Protein AF-A0A920S731-F1 (afdb_monomer)

Sequence (90 aa):
MAALPLDPLPLIVFVVMAWVFVGTTYDSASYAIASSATRNLVEGSNPAQWHRVFWAFALAVLPITLMILDDLRAVKSAVLVVSLPCWLLV

Structure (mmCIF, N/CA/C/O backbone):
data_AF-A0A920S731-F1
#
_entry.id   AF-A0A920S731-F1
#
loop_
_atom_site.group_PDB
_atom_site.id
_atom_site.type_symbol
_atom_site.label_atom_id
_atom_site.label_alt_id
_atom_site.label_comp_id
_atom_site.label_asym_id
_atom_site.label_entity_id
_atom_site.label_seq_id
_atom_site.pdbx_PDB_ins_code
_atom_site.Cartn_x
_atom_site.Cartn_y
_atom_site.Cartn_z
_atom_site.occupancy
_atom_site.B_iso_or_equiv
_atom_site.auth_seq_id
_atom_site.auth_comp_id
_atom_site.auth_asym_id
_atom_site.auth_atom_id
_atom_site.pdbx_PDB_model_num
ATOM 1 N N . MET A 1 1 ? 14.634 7.848 -19.513 1.00 45.81 1 MET A N 1
ATOM 2 C CA . MET A 1 1 ? 14.802 6.794 -18.491 1.00 45.81 1 MET A CA 1
ATOM 3 C C . MET A 1 1 ? 16.059 6.036 -18.859 1.00 45.81 1 MET A C 1
ATOM 5 O O . MET A 1 1 ? 16.051 5.326 -19.853 1.00 45.81 1 MET A O 1
ATOM 9 N N . ALA A 1 2 ? 17.168 6.326 -18.179 1.00 48.69 2 ALA A N 1
ATOM 10 C CA . ALA A 1 2 ? 18.451 5.695 -18.459 1.00 48.69 2 ALA A CA 1
ATOM 11 C C . ALA A 1 2 ? 18.334 4.202 -18.129 1.00 48.69 2 ALA A C 1
ATOM 13 O O . ALA A 1 2 ? 18.171 3.841 -16.966 1.00 48.69 2 ALA A O 1
ATOM 14 N N . ALA A 1 3 ? 18.331 3.356 -19.158 1.00 54.12 3 ALA A N 1
ATOM 15 C CA . ALA A 1 3 ? 18.432 1.918 -18.987 1.00 54.12 3 ALA A CA 1
ATOM 16 C C . ALA A 1 3 ? 19.812 1.636 -18.385 1.00 54.12 3 ALA A C 1
ATOM 18 O O . ALA A 1 3 ? 20.831 1.881 -19.032 1.00 54.12 3 ALA A O 1
ATOM 19 N N . LEU A 1 4 ? 19.853 1.204 -17.121 1.00 62.00 4 LEU A N 1
ATOM 20 C CA . LEU A 1 4 ? 21.097 0.721 -16.542 1.00 62.00 4 LEU A CA 1
ATOM 21 C C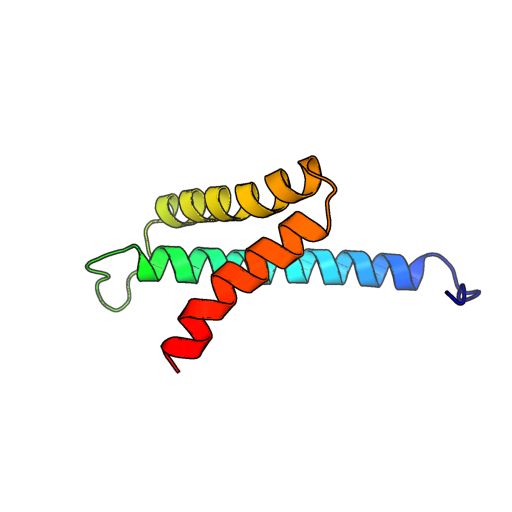 . LEU A 1 4 ? 21.523 -0.524 -17.338 1.00 62.00 4 LEU A C 1
ATOM 23 O O . LEU A 1 4 ? 20.704 -1.422 -17.521 1.00 62.00 4 LEU A O 1
ATOM 27 N N . PRO A 1 5 ? 22.788 -0.613 -17.779 1.00 67.06 5 PRO A N 1
ATOM 28 C CA . PRO A 1 5 ? 23.298 -1.732 -18.576 1.00 67.06 5 PRO A CA 1
ATOM 29 C C . PRO A 1 5 ? 23.428 -3.052 -17.785 1.00 67.06 5 PRO A C 1
ATOM 31 O O . PRO A 1 5 ? 23.969 -4.024 -18.296 1.00 67.06 5 PRO A O 1
ATOM 34 N N . LEU A 1 6 ? 22.931 -3.090 -16.545 1.00 59.94 6 LEU A N 1
ATOM 35 C CA . LEU A 1 6 ? 22.883 -4.251 -15.662 1.00 59.94 6 LEU A CA 1
ATOM 36 C C . LEU A 1 6 ? 21.428 -4.676 -15.446 1.00 59.94 6 LEU A C 1
ATOM 38 O O . LEU A 1 6 ? 20.883 -4.415 -14.379 1.00 59.94 6 LEU A O 1
ATOM 42 N N . ASP A 1 7 ? 20.862 -5.329 -16.466 1.00 63.78 7 ASP A N 1
ATOM 43 C CA . ASP A 1 7 ? 19.912 -6.451 -16.362 1.00 63.78 7 ASP A CA 1
ATOM 44 C C . ASP A 1 7 ? 18.626 -6.239 -15.505 1.00 63.78 7 ASP A C 1
ATOM 46 O O . ASP A 1 7 ? 18.432 -5.199 -14.881 1.00 63.78 7 ASP A O 1
ATOM 50 N N . PRO A 1 8 ? 17.652 -7.171 -15.454 1.00 77.44 8 PRO A N 1
ATOM 51 C CA . PRO A 1 8 ? 16.345 -6.939 -14.815 1.00 77.44 8 PRO A CA 1
ATOM 52 C C . PRO A 1 8 ? 16.398 -6.802 -13.279 1.00 77.44 8 PRO A C 1
ATOM 54 O O . PRO A 1 8 ? 15.360 -6.704 -12.629 1.00 77.44 8 PRO A O 1
ATOM 57 N N . LEU A 1 9 ? 17.587 -6.784 -12.673 1.00 82.38 9 LEU A N 1
ATOM 58 C CA . LEU A 1 9 ? 17.800 -6.850 -11.229 1.00 82.38 9 LEU A CA 1
ATOM 59 C C . LEU A 1 9 ? 17.194 -5.657 -10.459 1.00 82.38 9 LEU A C 1
ATOM 61 O O . LEU A 1 9 ? 16.460 -5.900 -9.499 1.00 82.38 9 LEU A O 1
ATOM 65 N N . PRO A 1 10 ? 17.383 -4.385 -10.873 1.00 85.56 10 PRO A N 1
ATOM 66 C CA . PRO A 1 10 ? 16.748 -3.249 -10.202 1.00 85.56 10 PRO A CA 1
ATOM 67 C C . PRO A 1 10 ? 15.222 -3.273 -10.339 1.00 85.56 10 PRO A C 1
ATOM 69 O O . PRO A 1 10 ? 14.514 -2.898 -9.408 1.00 85.56 10 PRO A O 1
ATOM 72 N N . LEU A 1 11 ? 14.709 -3.748 -11.482 1.00 85.75 11 LEU A N 1
ATOM 73 C CA . LEU A 1 11 ? 13.272 -3.883 -11.722 1.00 85.75 11 LEU A CA 1
ATOM 74 C C . LEU A 1 11 ? 12.665 -4.954 -10.809 1.00 85.75 11 LEU A C 1
ATOM 76 O O . LEU A 1 11 ? 11.632 -4.711 -10.194 1.00 85.75 11 LEU A O 1
ATOM 80 N N . ILE A 1 12 ? 13.320 -6.109 -10.671 1.00 88.00 12 ILE A N 1
ATOM 81 C CA . ILE A 1 12 ? 12.879 -7.190 -9.779 1.00 88.00 12 ILE A CA 1
ATOM 82 C C . ILE A 1 12 ? 12.848 -6.704 -8.328 1.00 88.00 12 ILE A C 1
ATOM 84 O O . ILE A 1 12 ? 11.839 -6.881 -7.646 1.00 88.00 12 ILE A O 1
ATOM 88 N N . VAL A 1 13 ? 13.913 -6.042 -7.866 1.00 89.62 13 VAL A N 1
ATOM 89 C CA . VAL A 1 13 ? 13.967 -5.478 -6.507 1.00 89.62 13 VAL A CA 1
ATOM 90 C C . VAL A 1 13 ? 12.856 -4.446 -6.301 1.00 89.62 13 VAL A C 1
ATOM 92 O O . VAL A 1 13 ? 12.175 -4.481 -5.276 1.00 89.62 13 VAL A O 1
ATOM 95 N N . PHE A 1 14 ? 12.621 -3.574 -7.283 1.00 88.25 14 PHE A N 1
ATOM 96 C CA . PHE A 1 14 ? 11.539 -2.595 -7.230 1.00 88.25 14 PHE A CA 1
ATOM 97 C C . PHE A 1 14 ? 10.158 -3.257 -7.148 1.00 88.25 14 PHE A C 1
ATOM 99 O O . PHE A 1 14 ? 9.355 -2.862 -6.308 1.00 88.25 14 PHE A O 1
ATOM 106 N N . VAL A 1 15 ? 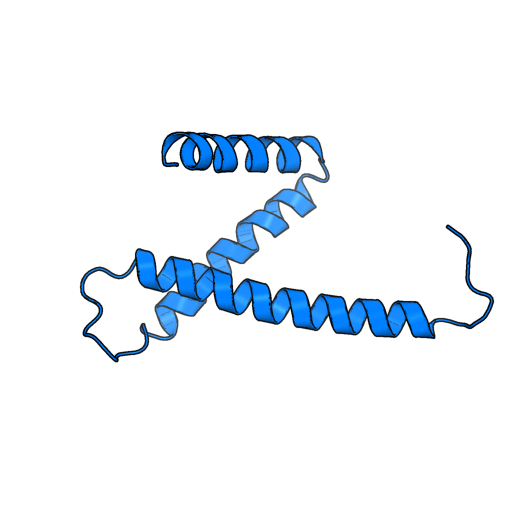9.883 -4.282 -7.962 1.00 89.88 15 VAL A N 1
ATOM 107 C CA . VAL A 1 15 ? 8.600 -5.003 -7.931 1.00 89.88 15 VAL A CA 1
ATOM 108 C C . VAL A 1 15 ? 8.386 -5.689 -6.583 1.00 89.88 15 VAL A C 1
ATOM 110 O O . VAL A 1 15 ? 7.303 -5.567 -6.014 1.00 89.88 15 VAL A O 1
ATOM 113 N N . VAL A 1 16 ? 9.403 -6.363 -6.034 1.00 93.44 16 VAL A N 1
ATOM 114 C CA . VAL A 1 16 ? 9.307 -7.006 -4.710 1.00 93.44 16 VAL A CA 1
ATOM 115 C C . VAL A 1 16 ? 9.042 -5.965 -3.623 1.00 93.44 16 VAL A C 1
ATOM 117 O O . VAL A 1 16 ? 8.151 -6.148 -2.794 1.00 93.44 16 VAL A O 1
ATOM 120 N N . MET A 1 17 ? 9.771 -4.848 -3.644 1.00 93.56 17 MET A N 1
ATOM 121 C CA . MET A 1 17 ? 9.591 -3.770 -2.673 1.00 93.56 17 MET A CA 1
ATOM 122 C C . MET A 1 17 ? 8.201 -3.132 -2.787 1.00 93.56 17 MET A C 1
ATOM 124 O O . MET A 1 17 ? 7.539 -2.934 -1.770 1.00 93.56 17 MET A O 1
ATOM 128 N N . ALA A 1 18 ? 7.731 -2.866 -4.008 1.00 90.06 18 ALA A N 1
ATOM 129 C CA . ALA A 1 18 ? 6.398 -2.334 -4.266 1.00 90.06 18 ALA A CA 1
ATOM 130 C C . ALA A 1 18 ? 5.305 -3.300 -3.790 1.00 90.06 18 ALA A C 1
ATOM 132 O O . ALA A 1 18 ? 4.352 -2.870 -3.145 1.00 90.06 18 ALA A O 1
ATOM 133 N N . TRP A 1 19 ? 5.461 -4.603 -4.034 1.00 90.56 19 TRP A N 1
ATOM 134 C CA . TRP A 1 19 ? 4.519 -5.621 -3.567 1.00 90.56 19 TRP A CA 1
ATOM 135 C C . TRP A 1 19 ? 4.418 -5.629 -2.040 1.00 90.56 19 TRP A C 1
ATOM 137 O O . TRP A 1 19 ? 3.317 -5.565 -1.489 1.00 90.56 19 TRP A O 1
ATOM 147 N N . VAL A 1 20 ? 5.559 -5.676 -1.345 1.00 91.69 20 VAL A N 1
ATOM 148 C CA . VAL A 1 20 ? 5.596 -5.646 0.125 1.0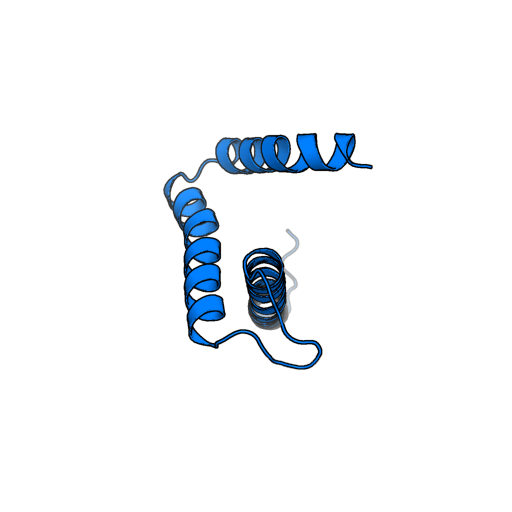0 91.69 20 VAL A CA 1
ATOM 149 C C . VAL A 1 20 ? 4.980 -4.350 0.653 1.00 91.69 20 VAL A C 1
ATOM 151 O O . VAL A 1 20 ? 4.174 -4.396 1.579 1.00 91.69 20 VAL A O 1
ATOM 154 N N . PHE A 1 21 ? 5.300 -3.210 0.038 1.00 86.50 21 PHE A N 1
ATOM 155 C CA . PHE A 1 21 ? 4.773 -1.900 0.420 1.00 86.50 21 PHE A CA 1
ATOM 156 C C . PHE A 1 21 ? 3.254 -1.800 0.253 1.00 86.50 21 PHE A C 1
ATOM 158 O O . PHE A 1 21 ? 2.566 -1.278 1.132 1.00 86.50 21 PHE A O 1
ATOM 165 N N . VAL A 1 22 ? 2.711 -2.330 -0.845 1.00 86.38 22 VAL A N 1
ATOM 166 C CA . VAL A 1 22 ? 1.260 -2.411 -1.052 1.00 86.38 22 VAL A CA 1
ATOM 167 C C . VAL A 1 22 ? 0.629 -3.294 0.022 1.00 86.38 22 VAL A C 1
ATOM 169 O O . VAL A 1 22 ? -0.357 -2.882 0.630 1.00 86.38 22 VAL A O 1
ATOM 172 N N . GLY A 1 23 ? 1.220 -4.456 0.319 1.00 84.50 23 GLY A N 1
ATOM 173 C CA . GLY A 1 23 ? 0.728 -5.363 1.357 1.00 84.50 23 GLY A CA 1
ATOM 174 C C . GLY A 1 23 ? 0.661 -4.716 2.744 1.00 84.50 23 GLY A C 1
ATOM 175 O O . GLY A 1 23 ? -0.378 -4.776 3.398 1.00 84.50 23 GLY A O 1
ATOM 176 N N . THR A 1 24 ? 1.728 -4.044 3.182 1.00 87.69 24 THR A N 1
ATOM 177 C CA . THR A 1 24 ? 1.786 -3.405 4.511 1.00 87.69 24 THR A CA 1
ATOM 178 C C . THR A 1 24 ? 0.921 -2.147 4.604 1.00 87.69 24 THR A C 1
ATOM 180 O O . THR A 1 24 ? 0.265 -1.921 5.626 1.00 87.69 24 THR A O 1
ATOM 183 N N . THR A 1 25 ? 0.857 -1.348 3.533 1.00 85.06 25 THR A N 1
ATOM 184 C CA . THR A 1 25 ? 0.004 -0.148 3.471 1.00 85.06 25 THR A CA 1
ATOM 185 C C . THR A 1 25 ? -1.470 -0.529 3.511 1.00 85.06 25 THR A C 1
ATOM 187 O O . THR A 1 25 ? -2.250 0.069 4.251 1.00 85.06 25 THR A O 1
ATOM 190 N N . TYR A 1 26 ? -1.857 -1.555 2.755 1.00 81.06 26 TYR A N 1
ATOM 191 C CA . TYR A 1 26 ? -3.233 -2.032 2.699 1.00 81.06 26 TYR A CA 1
ATOM 192 C C . TYR A 1 26 ? -3.672 -2.692 4.014 1.00 81.06 26 TYR A C 1
ATOM 194 O O . TYR A 1 26 ? -4.788 -2.462 4.490 1.00 81.06 26 TYR A O 1
ATOM 202 N N . ASP A 1 27 ? -2.779 -3.452 4.653 1.00 78.94 27 ASP A N 1
ATOM 203 C CA . ASP A 1 27 ? -3.027 -4.022 5.980 1.00 78.94 27 ASP A CA 1
ATOM 204 C C . ASP A 1 27 ? -3.245 -2.929 7.047 1.00 78.94 27 ASP A C 1
ATOM 206 O O . ASP A 1 27 ? -4.156 -3.040 7.875 1.00 78.94 27 ASP A O 1
ATOM 210 N N . SER A 1 28 ? -2.478 -1.835 6.966 1.00 83.31 28 SER A N 1
ATOM 211 C CA . SER A 1 28 ? -2.606 -0.669 7.854 1.00 83.31 28 SER A CA 1
ATOM 212 C C . SER A 1 28 ? -3.884 0.136 7.585 1.00 83.31 28 SER A C 1
ATOM 214 O O . SER A 1 28 ? -4.605 0.491 8.519 1.00 83.31 28 SER A O 1
ATOM 216 N N . ALA A 1 29 ? -4.211 0.395 6.314 1.00 80.06 29 ALA A N 1
ATOM 217 C CA . ALA A 1 29 ? -5.407 1.141 5.921 1.00 80.06 29 ALA A CA 1
ATOM 218 C C . ALA A 1 29 ? -6.699 0.394 6.294 1.00 80.06 29 ALA A C 1
ATOM 220 O O . ALA A 1 29 ? -7.611 0.986 6.872 1.00 80.06 29 ALA A O 1
ATOM 221 N N . SER A 1 30 ? -6.767 -0.917 6.030 1.00 78.00 30 SER A N 1
ATOM 222 C CA . SER A 1 30 ? -7.930 -1.740 6.401 1.00 78.00 30 SER A CA 1
ATOM 223 C C . SER A 1 30 ? -8.137 -1.788 7.916 1.00 78.00 30 SER A C 1
ATOM 225 O O . SER A 1 30 ? -9.276 -1.749 8.383 1.00 78.00 30 SER A O 1
ATOM 227 N N . TYR A 1 31 ? -7.048 -1.806 8.691 1.00 71.00 31 TYR A N 1
ATOM 228 C CA . TYR A 1 31 ? -7.105 -1.748 10.147 1.00 71.00 31 TYR A CA 1
ATOM 229 C C . TYR A 1 31 ? -7.631 -0.400 10.660 1.00 71.00 31 TYR A C 1
ATOM 231 O O . TYR A 1 31 ? -8.501 -0.389 11.527 1.00 71.00 31 TYR A O 1
ATOM 239 N N . ALA A 1 32 ? 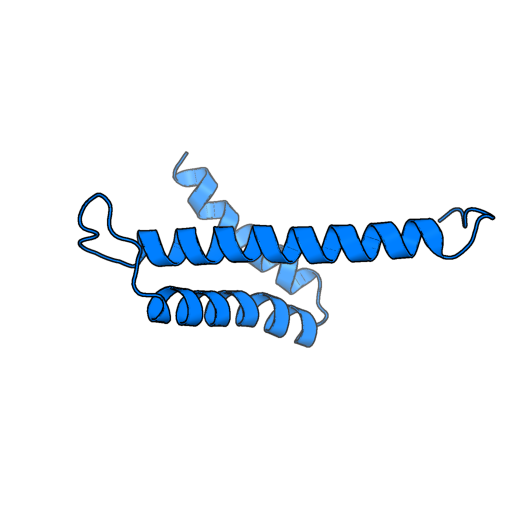-7.172 0.726 10.100 1.00 77.38 32 ALA A N 1
ATOM 240 C CA . ALA A 1 32 ? -7.629 2.064 10.490 1.00 77.38 32 ALA A CA 1
ATOM 241 C C . ALA A 1 32 ? -9.130 2.291 10.219 1.00 77.38 32 ALA A C 1
ATOM 243 O O . ALA A 1 32 ? -9.836 2.915 11.017 1.00 77.38 32 ALA A O 1
ATOM 244 N N . ILE A 1 33 ? -9.648 1.759 9.108 1.00 73.31 33 ILE A N 1
ATOM 245 C CA . ILE A 1 33 ? -11.079 1.859 8.795 1.00 73.31 33 ILE A CA 1
ATOM 246 C C . ILE A 1 33 ? -11.892 0.914 9.687 1.00 73.31 33 ILE A C 1
ATOM 248 O O . ILE A 1 33 ? -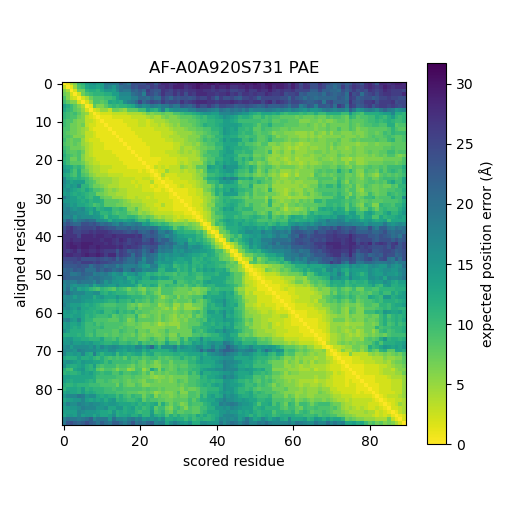12.916 1.311 10.234 1.00 73.31 33 ILE A O 1
ATOM 252 N N . ALA A 1 34 ? -11.423 -0.319 9.905 1.00 69.00 34 ALA A N 1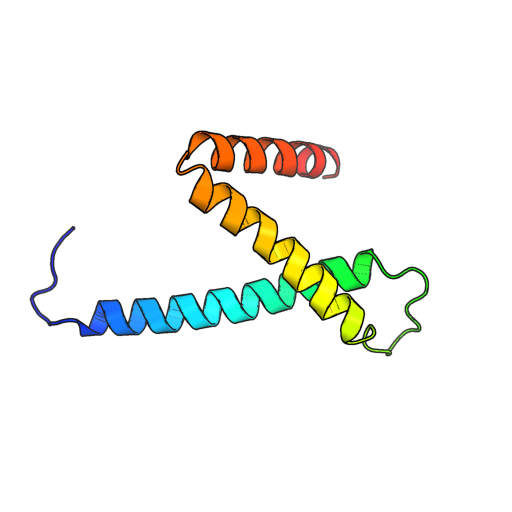
ATOM 253 C CA . ALA A 1 34 ? -12.108 -1.258 10.790 1.00 69.00 34 ALA A CA 1
ATOM 254 C C . ALA A 1 34 ? -12.171 -0.753 12.243 1.00 69.00 34 ALA A C 1
ATOM 256 O O . ALA A 1 34 ? -13.197 -0.928 12.903 1.00 69.00 34 ALA A O 1
ATOM 257 N N . SER A 1 35 ? -11.110 -0.106 12.738 1.00 66.50 35 SER A N 1
ATOM 258 C CA . SER A 1 35 ? -11.071 0.450 14.094 1.00 66.50 35 SER A CA 1
ATOM 259 C C . SER A 1 35 ? -11.972 1.677 14.257 1.00 66.50 35 SER A C 1
ATOM 261 O O . SER A 1 35 ? -12.660 1.786 15.266 1.00 66.50 35 SER A O 1
ATOM 263 N N . SER A 1 36 ? -12.039 2.559 13.256 1.00 67.38 36 SER A N 1
ATOM 264 C CA . SER A 1 36 ? -12.940 3.724 13.276 1.00 67.38 36 SER A CA 1
ATOM 265 C C . SER A 1 36 ? -14.414 3.363 13.046 1.00 67.38 36 SER A C 1
ATOM 267 O O . SER A 1 36 ? -15.295 4.018 13.600 1.00 67.38 36 SER A O 1
ATOM 269 N N . ALA A 1 37 ? -14.700 2.307 12.277 1.00 63.06 37 ALA A N 1
ATOM 270 C CA . ALA A 1 37 ? -16.062 1.837 12.005 1.00 63.06 37 ALA A CA 1
ATOM 271 C C . ALA A 1 37 ? -16.663 0.967 13.127 1.00 63.06 37 ALA A C 1
ATOM 273 O O . ALA A 1 37 ? -17.880 0.775 13.170 1.00 63.06 37 ALA A O 1
ATOM 274 N N . THR A 1 38 ? -15.846 0.437 14.042 1.00 58.09 38 THR A N 1
ATOM 275 C CA . THR A 1 38 ? -16.329 -0.405 15.146 1.00 58.09 38 THR A CA 1
ATOM 276 C C . THR A 1 38 ? -16.624 0.452 16.384 1.00 58.09 38 THR A C 1
ATOM 278 O O . THR A 1 38 ? -15.721 0.887 17.092 1.00 58.09 38 THR A O 1
ATOM 281 N N . ARG A 1 39 ? -17.910 0.683 16.683 1.00 48.78 39 ARG A N 1
ATOM 282 C CA . ARG A 1 39 ? -18.371 1.346 17.920 1.00 48.78 39 ARG A CA 1
ATOM 283 C C . ARG A 1 39 ? -18.373 0.325 19.072 1.00 48.78 39 ARG A C 1
ATOM 285 O O . ARG A 1 39 ? -19.007 -0.713 18.930 1.00 48.78 39 ARG A O 1
ATOM 292 N N . ASN A 1 40 ? -17.724 0.636 20.203 1.00 49.59 40 ASN A N 1
ATOM 293 C CA . ASN A 1 40 ? -17.429 -0.277 21.334 1.00 49.59 40 ASN A CA 1
ATOM 294 C C . ASN A 1 40 ? -16.340 -1.335 21.060 1.00 49.59 40 ASN A C 1
ATOM 296 O O . ASN A 1 40 ? -16.564 -2.532 21.229 1.00 49.59 40 ASN A O 1
ATOM 300 N N . LEU A 1 41 ? -15.130 -0.905 20.696 1.00 51.38 41 LEU A N 1
ATOM 301 C CA . LEU A 1 41 ? -13.944 -1.739 20.908 1.00 51.38 41 LEU A CA 1
ATOM 302 C C . LEU A 1 41 ? -13.621 -1.759 22.408 1.00 51.38 41 LEU A C 1
ATOM 304 O O . LEU A 1 41 ? -13.292 -0.727 22.987 1.00 51.38 41 LEU A O 1
ATOM 308 N N . VAL A 1 42 ? -13.731 -2.929 23.037 1.00 4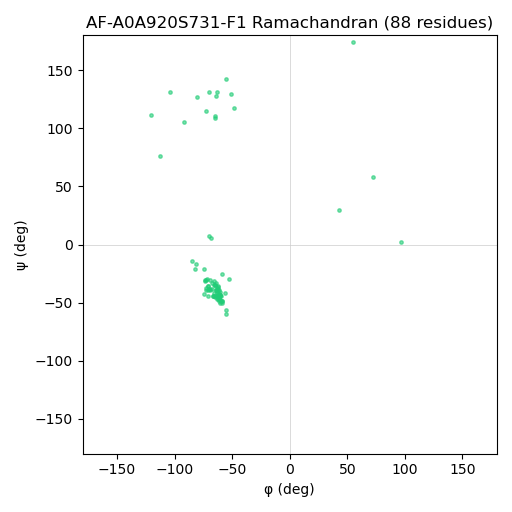6.62 42 VAL A N 1
ATOM 309 C CA . VAL A 1 42 ? -13.171 -3.166 24.374 1.00 46.62 42 VAL A CA 1
ATOM 310 C C . VAL A 1 42 ? -11.651 -3.039 24.269 1.00 46.62 42 VAL A C 1
ATOM 312 O O . VAL A 1 42 ? -11.041 -3.679 23.404 1.00 46.62 42 VAL A O 1
ATOM 315 N N . GLU A 1 43 ? -11.058 -2.208 25.130 1.00 45.28 43 GLU A N 1
ATOM 316 C CA . GLU A 1 43 ? -9.613 -1.973 25.213 1.00 45.28 43 GLU A CA 1
ATOM 317 C C . GLU A 1 43 ? -8.854 -3.312 25.248 1.00 45.28 43 GLU A C 1
ATOM 319 O O . GLU A 1 43 ? -9.052 -4.133 26.141 1.00 45.28 43 GLU A O 1
ATOM 324 N N . GLY A 1 44 ? -8.016 -3.565 24.236 1.00 54.09 44 GLY A N 1
ATOM 325 C CA . GLY A 1 44 ? -7.192 -4.779 24.144 1.00 54.09 44 GLY A CA 1
ATOM 326 C C . GLY A 1 44 ? -7.752 -5.931 23.299 1.00 54.09 44 GLY A C 1
ATOM 327 O O . GLY A 1 44 ? -7.095 -6.967 23.205 1.00 54.09 44 GLY A O 1
ATOM 328 N N . SER A 1 45 ? -8.913 -5.780 22.649 1.00 48.12 45 SER A N 1
ATOM 329 C CA . SER A 1 45 ? -9.462 -6.808 21.746 1.00 48.12 45 SER A CA 1
ATOM 330 C C . SER A 1 45 ? -9.291 -6.454 20.263 1.00 48.12 45 SER A C 1
ATOM 332 O O . SER A 1 45 ? -9.586 -5.346 19.822 1.00 48.12 45 SER A O 1
ATOM 334 N N . ASN A 1 46 ? -8.784 -7.413 19.483 1.00 51.38 46 ASN A N 1
ATOM 335 C CA . ASN A 1 46 ? -8.590 -7.273 18.041 1.00 51.38 46 ASN A CA 1
ATOM 336 C C . ASN A 1 46 ? -9.973 -7.262 17.349 1.00 51.38 46 ASN A C 1
ATOM 338 O O . ASN A 1 46 ? -10.783 -8.145 17.652 1.00 51.38 46 ASN A O 1
ATOM 342 N N . PRO A 1 47 ? -10.278 -6.318 16.434 1.00 53.62 47 PRO A N 1
ATOM 343 C CA . PRO A 1 47 ? -11.547 -6.318 15.709 1.00 53.62 47 PRO A CA 1
ATOM 344 C C . PRO A 1 47 ? -11.750 -7.657 14.989 1.00 53.62 47 PRO A C 1
ATOM 346 O O . PRO A 1 47 ? -10.799 -8.251 14.473 1.00 53.62 47 PRO A O 1
ATOM 349 N N . ALA A 1 48 ? -12.992 -8.147 14.964 1.00 57.06 48 ALA A N 1
ATOM 350 C CA . ALA A 1 48 ? -13.327 -9.432 14.358 1.00 57.06 48 ALA A CA 1
ATOM 351 C C . ALA A 1 48 ? -12.765 -9.522 12.927 1.00 57.06 48 ALA A C 1
ATOM 353 O O . ALA A 1 48 ? -12.985 -8.629 12.106 1.00 57.06 48 ALA A O 1
ATOM 354 N N . GLN A 1 49 ? -12.054 -10.614 12.618 1.00 62.28 49 GLN A N 1
ATOM 355 C CA . GLN A 1 49 ? -11.322 -10.801 11.353 1.00 62.28 49 GLN A CA 1
ATOM 356 C C . GLN A 1 49 ? -12.201 -10.569 10.107 1.00 62.28 49 GLN A C 1
ATOM 358 O O . GLN A 1 49 ? -11.725 -10.067 9.092 1.00 62.28 49 GLN A O 1
ATOM 363 N N . TRP A 1 50 ? -13.505 -10.841 10.213 1.00 57.19 50 TRP A N 1
ATOM 364 C CA . TRP A 1 50 ? -14.507 -10.606 9.169 1.00 57.19 50 TRP A CA 1
ATOM 365 C C . TRP A 1 50 ? -14.722 -9.128 8.809 1.00 57.19 50 TRP A C 1
ATOM 367 O O . TRP A 1 50 ? -14.939 -8.812 7.640 1.00 57.19 50 TRP A O 1
ATOM 377 N N . HIS A 1 51 ? -14.622 -8.205 9.769 1.00 63.78 51 HIS A N 1
ATOM 378 C CA . HIS A 1 51 ? -14.727 -6.769 9.483 1.00 63.78 51 HIS A CA 1
ATOM 379 C C . HIS A 1 51 ? -13.499 -6.251 8.740 1.00 63.78 51 HIS A C 1
ATOM 381 O O . HIS A 1 51 ? -13.626 -5.436 7.827 1.00 63.78 51 HIS A O 1
ATOM 387 N N . ARG A 1 52 ? -12.316 -6.781 9.061 1.00 62.94 52 ARG A N 1
ATOM 388 C CA . ARG A 1 52 ? -11.080 -6.428 8.359 1.00 62.94 52 ARG A CA 1
ATOM 389 C C . ARG A 1 52 ? -11.120 -6.860 6.890 1.00 62.94 52 ARG A C 1
ATOM 391 O O . ARG A 1 52 ? -10.702 -6.095 6.030 1.00 62.94 52 ARG A O 1
ATOM 398 N N . VAL A 1 53 ? -11.688 -8.034 6.592 1.00 65.88 53 VAL A N 1
ATOM 399 C CA . VAL A 1 53 ? -11.855 -8.534 5.212 1.00 65.88 53 VAL A CA 1
ATOM 400 C C . VAL A 1 53 ? -12.884 -7.715 4.423 1.00 65.88 53 VAL A C 1
ATOM 402 O O . VAL A 1 53 ? -12.650 -7.419 3.253 1.00 65.88 53 VAL A O 1
ATOM 405 N N . PHE A 1 54 ? -13.984 -7.287 5.054 1.00 74.12 54 PHE A N 1
ATOM 406 C CA . PHE A 1 54 ? -14.964 -6.401 4.414 1.00 74.12 54 PHE A CA 1
ATOM 407 C C . PHE A 1 54 ? -14.341 -5.054 4.015 1.00 74.12 54 PHE A C 1
ATOM 409 O O . PHE A 1 54 ? -14.469 -4.620 2.870 1.00 74.12 54 PHE A O 1
ATOM 416 N N . TRP A 1 55 ? -13.611 -4.420 4.937 1.00 67.94 55 TRP A N 1
ATOM 417 C CA . TRP A 1 55 ? -12.969 -3.129 4.679 1.00 67.94 55 TRP A CA 1
ATOM 418 C C . TRP A 1 55 ? -11.757 -3.227 3.757 1.00 67.94 55 TRP A C 1
ATOM 420 O O . TRP A 1 55 ? -11.526 -2.312 2.970 1.00 67.94 55 TRP A O 1
ATOM 430 N N . ALA A 1 56 ? -11.033 -4.348 3.784 1.00 71.88 56 ALA A N 1
ATOM 431 C CA . ALA A 1 56 ? -10.074 -4.682 2.742 1.00 71.88 56 ALA A CA 1
ATOM 432 C C . ALA A 1 56 ? -10.777 -4.677 1.376 1.00 71.88 56 ALA A C 1
ATOM 434 O O . ALA A 1 56 ? -10.423 -3.885 0.511 1.00 71.88 56 ALA A O 1
ATOM 435 N N . PHE A 1 57 ? -11.839 -5.462 1.189 1.00 75.88 57 PHE A N 1
ATOM 436 C CA . PHE A 1 57 ? -12.536 -5.507 -0.099 1.00 75.88 57 PHE A CA 1
ATOM 437 C C . PHE A 1 57 ? -13.023 -4.120 -0.560 1.00 75.88 57 PHE A C 1
ATOM 439 O O . PHE A 1 57 ? -12.826 -3.756 -1.717 1.00 75.88 57 PHE A O 1
ATOM 446 N N . ALA A 1 58 ? -13.559 -3.303 0.351 1.00 76.88 58 ALA A N 1
ATOM 447 C CA . ALA A 1 58 ? -13.935 -1.918 0.057 1.00 76.88 58 ALA A CA 1
ATOM 448 C C . ALA A 1 58 ? -12.740 -1.050 -0.396 1.00 76.88 58 ALA A C 1
ATOM 450 O O . ALA A 1 58 ? -12.865 -0.278 -1.349 1.00 76.88 58 ALA A O 1
ATOM 451 N N . LEU A 1 59 ? -11.569 -1.206 0.232 1.00 75.56 59 LEU A N 1
ATOM 452 C CA . LEU A 1 59 ? -10.330 -0.532 -0.173 1.00 75.56 59 LEU A CA 1
ATOM 453 C C . LEU A 1 59 ? -9.817 -0.990 -1.539 1.00 75.56 59 LEU A C 1
ATOM 455 O O . LEU A 1 59 ? -9.212 -0.182 -2.235 1.00 75.56 59 LEU A O 1
ATOM 459 N N . ALA A 1 60 ? -10.049 -2.243 -1.940 1.00 77.19 60 ALA A N 1
ATOM 460 C CA . ALA A 1 60 ? -9.675 -2.740 -3.266 1.00 77.19 60 ALA A CA 1
ATOM 461 C C . ALA A 1 60 ? -10.585 -2.203 -4.382 1.00 77.19 60 ALA A C 1
ATOM 463 O O . ALA A 1 60 ? -10.118 -1.992 -5.501 1.00 77.19 60 ALA A O 1
ATOM 464 N N . VAL A 1 61 ? -11.863 -1.935 -4.096 1.00 82.12 61 VAL A N 1
ATOM 465 C CA . VAL A 1 61 ? -12.818 -1.439 -5.105 1.00 82.12 61 VAL A CA 1
ATOM 466 C C . VAL A 1 61 ? -12.384 -0.087 -5.678 1.00 82.12 61 VAL A C 1
ATOM 468 O O . VAL A 1 61 ? -12.430 0.097 -6.891 1.00 82.12 61 VAL A O 1
ATOM 471 N N . LEU A 1 62 ? -11.904 0.841 -4.845 1.00 77.75 62 LEU A N 1
ATOM 472 C CA . LEU A 1 62 ? -11.448 2.167 -5.285 1.00 77.75 62 LEU A CA 1
ATOM 473 C C . LEU A 1 62 ? -10.359 2.121 -6.378 1.00 77.75 62 LEU A C 1
ATOM 475 O O . LEU A 1 62 ? -10.607 2.618 -7.478 1.00 77.75 62 LEU A O 1
ATOM 479 N N . PRO A 1 63 ? -9.178 1.517 -6.154 1.00 75.94 63 PRO A N 1
ATOM 480 C CA . PRO A 1 63 ? -8.139 1.438 -7.172 1.00 75.94 63 PRO A CA 1
ATOM 481 C C . PRO A 1 63 ? -8.576 0.609 -8.385 1.00 75.94 63 PRO A C 1
ATOM 483 O O . PRO A 1 63 ? -8.219 0.976 -9.499 1.00 75.94 63 PRO A O 1
ATOM 486 N N . ILE A 1 64 ? -9.403 -0.433 -8.218 1.00 81.81 64 ILE A N 1
ATOM 487 C CA . ILE A 1 64 ? -9.953 -1.203 -9.349 1.00 81.81 64 ILE A CA 1
ATOM 488 C C . ILE A 1 64 ? -10.843 -0.318 -10.232 1.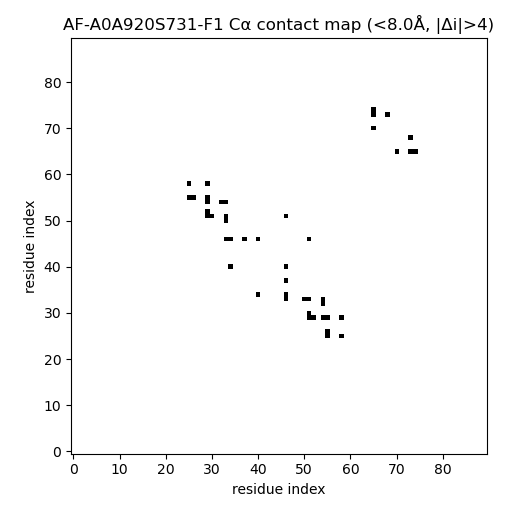00 81.81 64 ILE A C 1
ATOM 490 O O . ILE A 1 64 ? -10.672 -0.302 -11.450 1.00 81.81 64 ILE A O 1
ATOM 494 N N . THR A 1 65 ? -11.756 0.462 -9.643 1.00 79.44 65 THR A N 1
ATOM 495 C CA . THR A 1 65 ? -12.599 1.395 -10.413 1.00 79.44 65 THR A CA 1
ATOM 496 C C . THR A 1 65 ? -11.768 2.459 -11.129 1.00 79.44 65 THR A C 1
ATOM 498 O O . THR A 1 65 ? -12.069 2.796 -12.272 1.00 79.44 65 THR A O 1
ATOM 501 N N . LEU A 1 66 ? -10.681 2.929 -10.512 1.00 77.38 66 LEU A N 1
ATOM 502 C CA . LEU A 1 66 ? -9.759 3.882 -11.132 1.00 77.38 66 LEU A CA 1
ATOM 503 C C . LEU A 1 66 ? -8.943 3.259 -12.275 1.00 77.38 66 LEU A C 1
ATOM 505 O O . LEU A 1 66 ? -8.756 3.918 -13.293 1.00 77.38 66 LEU A O 1
ATOM 509 N N . MET A 1 67 ? -8.509 1.999 -12.150 1.00 81.75 67 MET A N 1
ATOM 510 C CA . MET A 1 67 ? -7.835 1.267 -13.234 1.00 81.75 67 MET A CA 1
ATOM 511 C C . MET A 1 67 ? -8.757 1.029 -14.435 1.00 81.75 67 MET A C 1
ATOM 513 O O . MET A 1 67 ? -8.291 1.063 -15.566 1.00 81.75 67 MET A O 1
ATOM 517 N N . ILE A 1 68 ? -10.057 0.813 -14.207 1.00 81.56 68 ILE A N 1
ATOM 518 C CA . ILE A 1 68 ? -11.046 0.647 -15.287 1.00 81.56 68 ILE A CA 1
ATOM 519 C C . ILE A 1 68 ? -11.302 1.971 -16.020 1.00 81.56 68 ILE A C 1
ATOM 521 O O . ILE A 1 68 ? -11.535 1.969 -17.226 1.00 81.56 68 ILE A O 1
ATOM 525 N N . LEU A 1 69 ? -11.278 3.095 -15.300 1.00 81.88 69 LEU A N 1
ATOM 526 C CA . LEU A 1 69 ? -11.507 4.419 -15.881 1.00 81.88 69 LEU A CA 1
ATOM 527 C C . LEU A 1 69 ? -10.314 4.929 -16.704 1.00 81.88 69 LEU A C 1
ATOM 529 O O . LEU A 1 69 ? -10.517 5.823 -17.519 1.00 81.88 69 LEU A O 1
ATOM 533 N N . ASP A 1 70 ? -9.108 4.391 -16.476 1.00 71.69 70 ASP A N 1
ATOM 534 C CA . ASP A 1 70 ? -7.828 4.769 -17.111 1.00 71.69 70 ASP A CA 1
ATOM 535 C C . ASP A 1 70 ? -7.622 6.295 -17.250 1.00 71.69 70 ASP A C 1
ATOM 537 O O . ASP A 1 70 ? -6.977 6.803 -18.167 1.00 71.69 70 ASP A O 1
ATOM 541 N N . ASP A 1 71 ? -8.206 7.058 -16.319 1.00 75.88 71 ASP A N 1
ATOM 542 C CA . ASP A 1 71 ? -8.258 8.513 -16.368 1.00 75.88 71 ASP A CA 1
ATOM 543 C C . ASP A 1 71 ? -7.570 9.110 -15.140 1.00 75.88 71 ASP A C 1
ATOM 545 O O . ASP A 1 71 ? -8.064 9.066 -14.007 1.00 75.88 71 ASP A O 1
ATOM 549 N N . LEU A 1 72 ? -6.424 9.755 -15.372 1.00 79.25 72 LEU A N 1
ATOM 550 C CA . LEU A 1 72 ? -5.710 10.497 -14.334 1.00 79.25 72 LEU A CA 1
ATOM 551 C C . LEU A 1 72 ? -6.564 11.612 -13.715 1.00 79.25 72 LEU A C 1
ATOM 553 O O . LEU A 1 72 ? -6.294 12.020 -12.580 1.00 79.25 72 LEU A O 1
ATOM 557 N N . ARG A 1 73 ? -7.568 12.142 -14.428 1.00 81.12 73 ARG A N 1
ATOM 558 C CA . ARG A 1 73 ? -8.461 13.165 -13.866 1.00 81.12 73 ARG A CA 1
ATOM 559 C C . ARG A 1 73 ? -9.323 12.588 -12.751 1.00 81.12 73 ARG A C 1
ATOM 561 O O . ARG A 1 73 ? -9.478 13.264 -11.735 1.00 81.12 73 ARG A O 1
ATOM 568 N N . ALA A 1 74 ? -9.798 11.349 -12.888 1.00 79.31 74 ALA A N 1
ATOM 569 C CA . ALA A 1 74 ? -10.555 10.666 -11.842 1.00 79.31 74 ALA A CA 1
ATOM 570 C C . ALA A 1 74 ? -9.719 10.543 -10.558 1.00 79.31 74 ALA A C 1
ATOM 572 O O . ALA A 1 74 ? -10.158 10.985 -9.495 1.00 79.31 74 ALA A O 1
ATOM 573 N N . VAL A 1 75 ? -8.465 10.087 -10.673 1.00 82.50 75 VAL A N 1
ATOM 574 C CA . VAL A 1 75 ? -7.527 9.992 -9.538 1.00 82.50 75 VAL A CA 1
ATOM 575 C C . VAL A 1 75 ? -7.296 11.360 -8.889 1.00 82.50 75 VAL A C 1
ATOM 577 O O . VAL A 1 75 ? -7.419 11.501 -7.673 1.00 82.50 75 VAL A O 1
ATOM 580 N N . LYS A 1 76 ? -7.009 12.397 -9.687 1.00 81.81 76 LYS A N 1
ATOM 581 C CA . LYS A 1 76 ? -6.779 13.759 -9.172 1.00 81.81 76 LYS A CA 1
ATOM 582 C C . LYS A 1 76 ? -8.005 14.327 -8.460 1.00 81.81 76 LYS A C 1
ATOM 584 O O . LYS A 1 76 ? -7.863 14.943 -7.408 1.00 81.81 76 LYS A O 1
ATOM 589 N N . SER A 1 77 ? -9.195 14.121 -9.019 1.00 85.44 77 SER A N 1
ATOM 590 C CA . SER A 1 77 ? -10.445 14.604 -8.429 1.00 85.44 77 SER A CA 1
ATOM 591 C C . SER A 1 77 ? -10.752 13.917 -7.099 1.00 85.44 77 SER A C 1
ATOM 593 O O . SER A 1 77 ? -11.083 14.600 -6.133 1.00 85.44 77 SER A O 1
ATOM 595 N N . ALA A 1 78 ? -10.543 12.600 -7.008 1.00 84.00 78 ALA A N 1
ATOM 596 C CA . ALA A 1 78 ? -10.728 11.849 -5.772 1.00 84.00 78 ALA A CA 1
ATOM 597 C C . ALA A 1 78 ? -9.805 12.366 -4.659 1.00 84.00 78 ALA A C 1
ATOM 599 O O . ALA A 1 78 ? -10.263 12.604 -3.543 1.00 84.00 78 ALA A O 1
ATOM 600 N N . VAL A 1 79 ? -8.529 12.621 -4.974 1.00 84.69 79 VAL A N 1
ATOM 601 C CA . VAL A 1 79 ? -7.576 13.191 -4.008 1.00 84.69 79 VAL A CA 1
ATOM 602 C C . VAL A 1 79 ? -8.029 14.572 -3.535 1.00 84.69 79 VAL A C 1
ATOM 604 O O . VAL A 1 79 ? -8.040 14.816 -2.333 1.00 84.69 79 VAL A O 1
ATOM 607 N N . LEU A 1 80 ? -8.469 15.455 -4.440 1.00 87.94 80 LEU A N 1
ATOM 608 C CA . LEU A 1 80 ? -8.961 16.785 -4.060 1.00 87.94 80 LEU A CA 1
ATOM 609 C C . LEU A 1 80 ? -10.165 16.711 -3.114 1.00 87.94 80 LEU A C 1
ATOM 611 O O . LEU A 1 80 ? -10.189 17.419 -2.110 1.00 87.94 80 LEU A O 1
ATOM 615 N N . VAL A 1 81 ? -11.135 15.839 -3.402 1.00 87.31 81 VAL A N 1
ATOM 616 C CA . VAL A 1 81 ? -12.334 15.663 -2.566 1.00 87.31 81 VAL A CA 1
ATOM 617 C C . VAL A 1 81 ? -11.978 15.126 -1.178 1.00 87.31 81 VAL A C 1
ATOM 619 O O . VAL A 1 81 ? -12.549 15.582 -0.191 1.00 87.31 81 VAL A O 1
ATOM 622 N N . VAL A 1 82 ? -11.019 14.198 -1.082 1.00 84.69 82 VAL A N 1
ATOM 623 C CA . VAL A 1 82 ? -10.564 13.627 0.198 1.00 84.69 82 VAL A CA 1
ATOM 624 C C . VAL A 1 82 ? -9.725 14.625 1.007 1.00 84.69 82 VAL A C 1
ATOM 626 O O . VAL A 1 82 ? -9.869 14.703 2.227 1.00 84.69 82 VAL A O 1
ATOM 629 N N . SER A 1 83 ? -8.861 15.410 0.358 1.00 85.94 83 SER A N 1
ATOM 630 C CA . SER A 1 83 ? -7.976 16.366 1.041 1.00 85.94 83 SER A CA 1
ATOM 631 C C . SER A 1 83 ? -8.708 17.590 1.596 1.00 85.94 83 SER A C 1
ATOM 633 O O . SER A 1 83 ? -8.281 18.141 2.608 1.00 85.94 83 SER A O 1
ATOM 635 N N . LEU A 1 84 ? -9.807 18.012 0.968 1.00 89.44 84 LEU A N 1
ATOM 636 C CA . LEU A 1 84 ? -10.547 19.222 1.337 1.00 89.44 84 LEU A CA 1
ATOM 637 C C . LEU A 1 84 ? -11.076 19.224 2.792 1.00 89.44 84 LEU A C 1
ATOM 639 O O . LEU A 1 84 ? -10.788 20.179 3.512 1.00 89.44 84 LEU A O 1
ATOM 643 N N . PRO A 1 85 ? -11.783 18.182 3.281 1.00 83.44 85 PRO A N 1
ATOM 644 C CA . PRO A 1 85 ? -12.202 18.112 4.682 1.00 83.44 85 PRO A CA 1
ATOM 645 C C . PRO A 1 85 ? -11.028 17.908 5.649 1.00 83.44 85 PRO A C 1
ATOM 647 O O . PRO A 1 85 ? -11.082 18.407 6.767 1.00 83.44 85 PRO A O 1
ATOM 650 N N . CYS A 1 86 ? -9.958 17.221 5.231 1.00 80.06 86 CYS A N 1
ATOM 651 C CA . CYS A 1 86 ? -8.764 17.029 6.061 1.00 80.06 86 CYS A CA 1
ATOM 652 C C . CYS A 1 86 ? -8.076 18.367 6.376 1.00 80.06 86 CYS A C 1
ATOM 654 O O . CYS A 1 86 ? -7.662 18.594 7.507 1.00 80.06 86 CYS A O 1
ATOM 656 N N . TRP A 1 87 ? -8.020 19.277 5.398 1.00 84.94 87 TRP A N 1
ATOM 657 C CA . TRP A 1 87 ? -7.473 20.620 5.597 1.00 84.94 87 TRP A CA 1
ATOM 658 C C . TRP A 1 87 ? -8.327 21.489 6.528 1.00 84.94 87 TRP A C 1
ATOM 660 O O . TRP A 1 87 ? -7.784 22.311 7.245 1.00 84.94 87 TRP A O 1
ATOM 670 N N . LEU A 1 88 ? -9.651 21.313 6.526 1.00 86.62 88 LEU A N 1
ATOM 671 C CA . LEU A 1 88 ? -10.566 22.116 7.346 1.00 86.62 88 LEU A CA 1
ATOM 672 C C . LEU A 1 88 ? -10.668 21.616 8.799 1.00 86.62 88 LEU A C 1
ATOM 674 O O . LEU A 1 88 ? -11.093 22.361 9.677 1.00 86.62 88 LEU A O 1
ATOM 678 N N . LEU A 1 89 ? -10.316 20.347 9.035 1.00 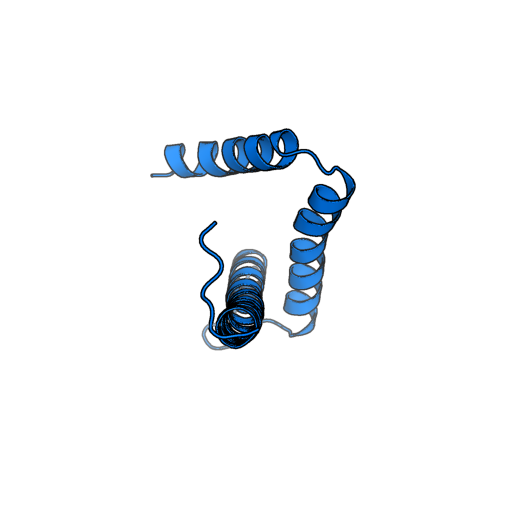80.56 89 LEU A N 1
ATOM 679 C CA . LEU A 1 89 ? -10.271 19.715 10.358 1.00 80.56 89 LEU A CA 1
ATOM 680 C C . LEU A 1 89 ? -8.949 19.954 11.114 1.00 80.56 89 LEU A C 1
ATOM 682 O O . LEU A 1 89 ? -8.904 19.672 12.312 1.00 80.56 89 LEU A O 1
ATOM 686 N N . VAL A 1 90 ? -7.902 20.432 10.431 1.00 65.75 90 VAL A N 1
ATOM 687 C CA . VAL A 1 90 ? -6.597 20.833 10.998 1.00 65.75 90 VAL A CA 1
ATOM 688 C C . VAL A 1 90 ? -6.586 22.332 11.262 1.00 65.75 90 VAL A C 1
ATOM 690 O O . VAL A 1 90 ? -6.158 22.713 12.373 1.00 65.75 90 VAL A O 1
#

Mean predicted aligned error: 11.0 Å

pLDDT: mean 74.49, std 13.05, range [45.28, 93.56]

Secondary structure (DSSP, 8-state):
----SS-SHHHHHHHHHHHHHHHHHHHHHHHHHHHHH-S---TT-PPPHHHHHHHHHHHHHHHHHHHHHT-HHHHHHHHHHHHHHHHHH-

Radius of gyration: 17.97 Å; Cα contacts (8 Å, |Δi|>4): 23; chains: 1; bounding box: 42×33×44 Å

Solvent-accessible surface area (backbone atoms only — not comparable to full-atom values): 5414 Å² total; per-residue (Å²): 131,86,78,67,94,67,66,69,57,66,58,52,53,49,52,54,52,50,52,51,49,50,52,55,52,50,56,51,52,17,48,55,51,38,59,72,71,47,84,84,70,58,91,93,60,81,76,61,69,69,50,38,52,54,39,37,53,58,60,51,49,56,60,52,55,48,62,73,62,73,40,71,63,60,57,53,50,52,51,52,64,61,47,54,60,56,63,73,74,104

Foldseek 3Di:
DDDDPDDCVVVVVVVVVVVVVCVVVLLVQLQVCQVVPDDDDDPPDRRDPVSSVVSSVVVVVVVVVVVVVVDVVVVVVVVVVVVVVVVVVD

Nearest PDB structures (foldseek):
  5t51-assembly1_A  TM=4.977E-01  e=4.263E+00  Kluyveromyces lactis NRRL Y-1140
  8i7r-assembly1_Fg  TM=4.611E-01  e=7.451E+00  Mus musculus